Protein AF-A0A0D7WTN4-F1 (afdb_monomer)

Secondary structure (DSS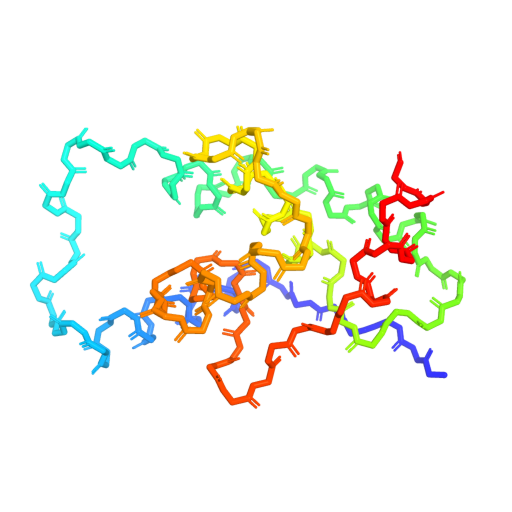P, 8-state):
-PPP---HHHHHHHHHHHHHHHH-GGGSS--TT-HHHHHHHSHHHHHHHHHHHHHHTSSS--SS-HHHHHHHHHHHHHH-TT--HHHHHHHHHHSHHHHHHHT--TT-PPPHHHHHHHHTT-

Structure (mmCIF, N/CA/C/O backbone):
data_AF-A0A0D7WTN4-F1
#
_entry.id   AF-A0A0D7WTN4-F1
#
loop_
_atom_site.group_PDB
_atom_site.id
_atom_site.type_symbol
_atom_site.label_atom_id
_atom_site.label_alt_id
_atom_site.label_comp_id
_atom_site.label_asym_id
_atom_site.label_entity_id
_atom_site.label_seq_id
_atom_site.pdbx_PDB_ins_code
_atom_site.Cartn_x
_atom_site.Cartn_y
_atom_site.Cartn_z
_atom_site.occupancy
_atom_site.B_iso_or_equiv
_atom_site.auth_seq_id
_atom_site.auth_comp_id
_atom_site.auth_asym_id
_atom_site.auth_atom_id
_atom_site.pdbx_PDB_model_num
ATOM 1 N N . MET A 1 1 ? 16.051 -11.193 -10.060 1.00 48.47 1 MET A N 1
ATOM 2 C CA . MET A 1 1 ? 14.588 -11.381 -9.923 1.00 48.47 1 MET A CA 1
ATOM 3 C C . MET A 1 1 ? 13.887 -10.329 -10.769 1.00 48.47 1 MET A C 1
ATOM 5 O O . MET A 1 1 ? 14.318 -9.183 -10.728 1.00 48.47 1 MET A O 1
ATOM 9 N N . LYS A 1 2 ? 12.899 -10.720 -11.585 1.00 48.97 2 LYS A N 1
ATOM 10 C CA . LYS A 1 2 ? 12.092 -9.794 -12.402 1.00 48.97 2 LYS A CA 1
ATOM 11 C C . LYS A 1 2 ? 11.066 -9.080 -11.501 1.00 48.97 2 LYS A C 1
ATOM 13 O O . LYS A 1 2 ? 10.640 -9.706 -10.529 1.00 48.97 2 LYS A O 1
ATOM 18 N N . PRO A 1 3 ? 10.691 -7.819 -11.779 1.00 54.41 3 PRO A N 1
ATOM 19 C CA . PRO A 1 3 ? 9.609 -7.162 -11.051 1.00 54.41 3 PRO A CA 1
ATOM 20 C C . PRO A 1 3 ? 8.318 -7.977 -11.204 1.00 54.41 3 PRO A C 1
ATOM 22 O O . PRO A 1 3 ? 8.002 -8.443 -12.301 1.00 54.41 3 PRO A O 1
ATOM 25 N N . ILE A 1 4 ? 7.618 -8.193 -10.090 1.00 65.81 4 ILE A N 1
ATOM 26 C CA . ILE A 1 4 ? 6.291 -8.812 -10.083 1.00 65.81 4 ILE A CA 1
ATOM 27 C C . ILE A 1 4 ? 5.331 -7.715 -10.522 1.00 65.81 4 ILE A C 1
ATOM 29 O O . ILE A 1 4 ? 5.276 -6.680 -9.867 1.00 65.81 4 ILE A O 1
ATOM 33 N N . PHE A 1 5 ? 4.653 -7.929 -11.644 1.00 70.69 5 PHE A N 1
ATOM 34 C CA . PHE A 1 5 ? 3.668 -7.001 -12.177 1.00 70.69 5 PHE A CA 1
ATOM 35 C C . PHE A 1 5 ? 2.275 -7.618 -12.061 1.00 70.69 5 PHE A C 1
ATOM 37 O O . PHE A 1 5 ? 2.088 -8.765 -12.479 1.00 70.69 5 PHE A O 1
ATOM 44 N N . ILE A 1 6 ? 1.322 -6.860 -11.518 1.00 74.69 6 ILE A N 1
ATOM 45 C CA . ILE A 1 6 ? -0.063 -7.300 -11.326 1.00 74.69 6 ILE A CA 1
ATOM 46 C C . ILE A 1 6 ? -0.982 -6.499 -12.263 1.00 74.69 6 ILE A C 1
ATOM 48 O O . ILE A 1 6 ? -1.081 -5.280 -12.117 1.00 74.69 6 ILE A O 1
ATOM 52 N N . PRO A 1 7 ? -1.676 -7.147 -13.220 1.00 79.50 7 PRO A N 1
ATOM 53 C CA . PRO A 1 7 ? -2.714 -6.497 -14.016 1.00 79.50 7 PRO A CA 1
ATOM 54 C C . PRO A 1 7 ? -3.766 -5.821 -13.132 1.00 79.50 7 PRO A C 1
ATOM 56 O O . PRO A 1 7 ? -4.168 -6.363 -12.104 1.00 79.50 7 PRO A O 1
ATOM 59 N N . HIS A 1 8 ? -4.268 -4.657 -13.548 1.00 76.31 8 HIS A N 1
ATOM 60 C CA . HIS A 1 8 ? -5.227 -3.903 -12.736 1.00 76.31 8 HIS A CA 1
ATOM 61 C C . HIS A 1 8 ? -6.521 -4.692 -12.446 1.00 76.31 8 HIS A C 1
ATOM 63 O O . HIS A 1 8 ? -7.049 -4.622 -11.338 1.00 76.31 8 HIS A O 1
ATOM 69 N N . SER A 1 9 ? -6.984 -5.519 -13.390 1.00 79.56 9 SER A N 1
ATOM 70 C CA . SER A 1 9 ? -8.117 -6.436 -13.190 1.00 79.56 9 SER A CA 1
ATOM 71 C C . SER A 1 9 ? -7.882 -7.432 -12.055 1.00 79.56 9 S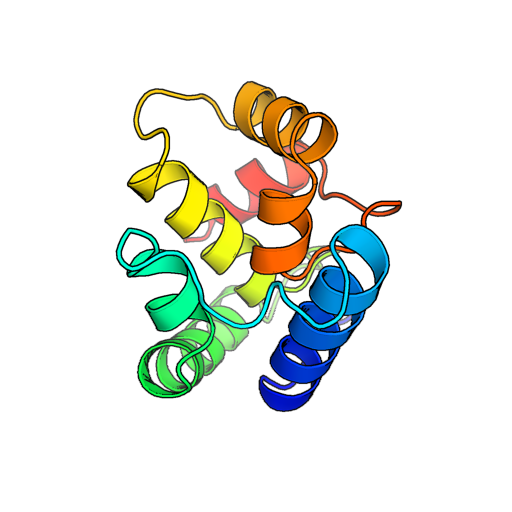ER A C 1
ATOM 73 O O . SER A 1 9 ? -8.792 -7.727 -11.280 1.00 79.56 9 SER A O 1
ATOM 75 N N . ASP A 1 10 ? -6.651 -7.926 -11.932 1.00 83.81 10 ASP A N 1
ATOM 76 C CA . ASP A 1 10 ? -6.270 -8.898 -10.911 1.00 83.81 10 ASP A CA 1
ATOM 77 C C . ASP A 1 10 ? -6.179 -8.214 -9.543 1.00 83.81 10 ASP A C 1
ATOM 79 O O . ASP A 1 10 ? -6.624 -8.775 -8.542 1.00 83.81 10 ASP A O 1
ATOM 83 N N . TYR A 1 11 ? -5.698 -6.965 -9.503 1.00 82.62 11 TYR A N 1
ATOM 84 C CA . TYR A 1 11 ? -5.770 -6.112 -8.312 1.00 82.62 11 TYR A CA 1
ATOM 85 C C . TYR A 1 11 ? -7.225 -5.871 -7.874 1.00 82.62 11 TYR A C 1
ATOM 87 O O . TYR A 1 11 ? -7.555 -6.071 -6.705 1.00 82.62 11 TYR A O 1
ATOM 95 N N . GLN A 1 12 ? -8.123 -5.504 -8.792 1.00 81.75 12 GLN A N 1
ATOM 96 C CA . GLN A 1 12 ? -9.539 -5.289 -8.470 1.00 81.75 12 GLN A CA 1
ATOM 97 C C . GLN A 1 12 ? -10.194 -6.566 -7.927 1.00 81.75 12 GLN A C 1
ATOM 99 O O . GLN A 1 12 ? -10.889 -6.525 -6.906 1.00 81.75 12 GLN A O 1
ATOM 104 N N . ALA A 1 13 ? -9.941 -7.709 -8.571 1.00 84.94 13 ALA A N 1
ATOM 105 C CA . ALA A 1 13 ? -10.421 -9.006 -8.108 1.00 84.94 13 ALA A CA 1
ATOM 106 C C . ALA A 1 13 ? -9.877 -9.341 -6.709 1.00 84.94 13 ALA A C 1
ATOM 108 O O . ALA A 1 13 ? -10.645 -9.760 -5.838 1.00 84.94 13 ALA A O 1
ATOM 109 N N . PHE A 1 14 ? -8.584 -9.093 -6.470 1.00 87.00 14 PHE A N 1
ATOM 110 C CA . PHE A 1 14 ? -7.938 -9.273 -5.170 1.00 87.00 14 PHE A CA 1
ATOM 111 C C . PHE A 1 14 ? -8.615 -8.441 -4.075 1.00 87.00 14 PHE A C 1
ATOM 113 O O . PHE A 1 14 ? -8.984 -8.991 -3.032 1.00 87.00 14 PHE A O 1
ATOM 120 N N . VAL A 1 15 ? -8.814 -7.140 -4.314 1.00 83.75 15 VAL A N 1
ATOM 121 C CA . VAL A 1 15 ? -9.421 -6.223 -3.338 1.00 83.75 15 VAL A CA 1
ATOM 122 C C . VAL A 1 15 ? -10.849 -6.655 -3.018 1.00 83.75 15 VAL A C 1
ATOM 124 O O . VAL A 1 15 ? -11.206 -6.785 -1.847 1.00 83.75 15 VAL A O 1
ATOM 127 N N . LEU A 1 16 ? -11.663 -6.927 -4.041 1.00 82.88 16 LEU A N 1
ATOM 128 C CA . LEU A 1 16 ? -13.055 -7.342 -3.855 1.00 82.88 16 LEU A CA 1
ATOM 129 C C . LEU A 1 16 ? -13.166 -8.662 -3.089 1.00 82.88 16 LEU A C 1
ATOM 131 O O . LEU A 1 16 ? -14.024 -8.787 -2.212 1.00 82.88 16 LEU A O 1
ATOM 135 N N . LEU A 1 17 ? -12.305 -9.633 -3.400 1.00 87.50 17 LEU A N 1
ATOM 136 C CA . LEU A 1 17 ? -12.268 -10.920 -2.713 1.00 87.50 17 LEU A CA 1
ATOM 137 C C . LEU A 1 17 ? -11.960 -10.744 -1.221 1.00 87.50 17 LEU A C 1
ATOM 139 O O . LEU A 1 17 ? -12.699 -11.256 -0.379 1.00 87.50 17 LEU A O 1
ATOM 143 N N . HIS A 1 18 ? -10.914 -9.986 -0.891 1.00 86.62 18 HIS A N 1
ATOM 144 C CA . HIS A 1 18 ? -10.494 -9.795 0.497 1.00 86.62 18 HIS A CA 1
ATOM 145 C C . HIS A 1 18 ? -11.480 -8.937 1.290 1.00 86.62 18 HIS A C 1
ATOM 147 O O . HIS A 1 18 ? -11.788 -9.275 2.429 1.00 86.62 18 HIS A O 1
ATOM 153 N N . LEU A 1 19 ? -12.054 -7.888 0.693 1.00 82.88 19 LEU A N 1
ATOM 154 C CA . LEU A 1 19 ? -13.095 -7.096 1.356 1.00 82.88 19 LEU A CA 1
ATOM 155 C C . LEU A 1 19 ? -14.321 -7.949 1.698 1.00 82.88 19 LEU A C 1
ATOM 157 O O . LEU A 1 19 ? -14.818 -7.885 2.822 1.00 82.88 19 LEU A O 1
ATOM 161 N N . ARG A 1 20 ? -14.775 -8.793 0.762 1.00 83.19 20 ARG A N 1
ATOM 162 C CA . ARG A 1 20 ? -15.892 -9.720 1.003 1.00 83.19 20 ARG A CA 1
ATOM 163 C C . ARG A 1 20 ? -15.555 -10.751 2.073 1.00 83.19 20 ARG A C 1
ATOM 165 O O . ARG A 1 20 ? -16.403 -11.039 2.910 1.00 83.19 20 ARG A O 1
ATOM 172 N N . SER A 1 21 ? -14.337 -11.288 2.059 1.00 85.31 21 SER A N 1
ATOM 173 C CA . SER A 1 21 ? -13.904 -12.286 3.039 1.00 85.31 21 SER A CA 1
ATOM 174 C C . SER A 1 21 ? -13.753 -11.706 4.446 1.00 85.31 21 SER A C 1
ATOM 176 O O . SER A 1 21 ? -14.090 -12.383 5.412 1.00 85.31 21 SER A O 1
ATOM 178 N N . SER A 1 22 ? -13.231 -10.485 4.579 1.00 81.25 22 SER A N 1
ATOM 179 C CA . SER A 1 22 ? -12.937 -9.874 5.881 1.00 81.25 22 SER A CA 1
ATOM 180 C C . SER A 1 22 ? -14.128 -9.137 6.490 1.00 81.25 22 SER A C 1
ATOM 182 O O . SER A 1 22 ? -14.234 -9.079 7.711 1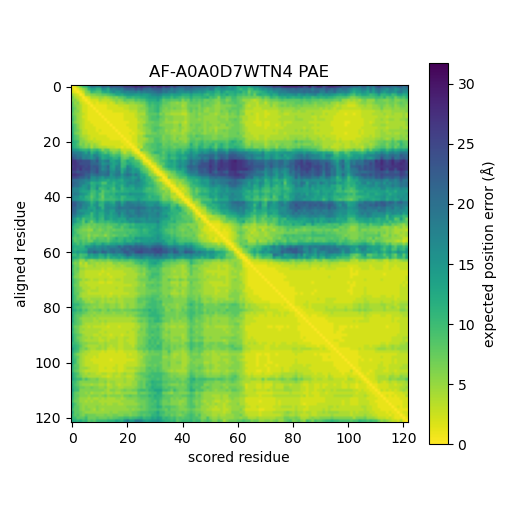.00 81.25 22 SER A O 1
ATOM 184 N N . TYR A 1 23 ? -15.022 -8.583 5.666 1.00 78.50 23 TYR A N 1
ATOM 185 C CA . TYR A 1 23 ? -16.108 -7.721 6.140 1.00 78.50 23 TYR A CA 1
ATOM 186 C C . TYR A 1 23 ? -17.508 -8.118 5.635 1.00 78.50 23 TYR A C 1
ATOM 188 O O . TYR A 1 23 ? -18.501 -7.485 5.991 1.00 78.50 23 TYR A O 1
ATOM 196 N N . GLY A 1 24 ? -17.616 -9.181 4.834 1.00 76.75 24 GLY A N 1
ATOM 197 C CA . GLY A 1 24 ? -18.880 -9.685 4.297 1.00 76.75 24 GLY A CA 1
ATOM 198 C C . GLY A 1 24 ? -19.345 -8.986 3.014 1.00 76.75 24 GLY A C 1
ATOM 199 O O . GLY A 1 24 ? -18.863 -7.922 2.621 1.00 76.75 24 GLY A O 1
ATOM 200 N N . SER A 1 25 ? -20.332 -9.586 2.342 1.00 65.12 25 SER A N 1
ATOM 201 C CA . SER A 1 25 ? -20.848 -9.108 1.047 1.00 65.12 25 SER A CA 1
ATOM 202 C C . SER A 1 25 ? -21.527 -7.729 1.099 1.00 65.12 25 SER A C 1
ATOM 204 O O . SER A 1 25 ? -21.729 -7.121 0.051 1.00 65.12 25 SER A O 1
ATOM 206 N N . GLY A 1 26 ? -21.857 -7.225 2.295 1.00 57.31 26 GLY A N 1
ATOM 207 C CA . GLY A 1 26 ? -22.460 -5.904 2.512 1.00 57.31 26 GLY A CA 1
ATOM 208 C C . GLY A 1 26 ? -21.469 -4.732 2.533 1.00 57.31 26 GLY A C 1
ATOM 209 O O . GLY A 1 26 ? -21.901 -3.585 2.501 1.00 57.31 26 GLY A O 1
ATOM 210 N N . VAL A 1 27 ? -20.153 -4.987 2.537 1.00 58.84 27 VAL A N 1
ATOM 211 C CA . VAL A 1 27 ? -19.114 -3.932 2.504 1.00 58.84 27 VAL A CA 1
ATOM 212 C C . VAL A 1 27 ? -18.855 -3.367 1.105 1.00 58.84 27 VAL A C 1
ATOM 214 O O . VAL A 1 27 ? -18.003 -2.503 0.903 1.00 58.84 27 VAL A O 1
ATOM 217 N N . VAL A 1 28 ? -19.674 -3.745 0.124 1.00 53.66 28 VAL A N 1
ATOM 218 C CA . VAL A 1 28 ? -19.717 -3.037 -1.155 1.00 53.66 28 VAL A CA 1
ATOM 219 C C . VAL A 1 28 ? -20.350 -1.650 -0.934 1.00 53.66 28 VAL A C 1
ATOM 221 O O . VAL A 1 28 ? -21.550 -1.459 -1.075 1.00 53.66 28 VAL A O 1
ATOM 224 N N . LEU A 1 29 ? -19.493 -0.673 -0.614 1.00 53.03 29 LEU A N 1
ATOM 225 C CA . LEU A 1 29 ? -19.679 0.763 -0.867 1.00 53.03 29 LEU A CA 1
ATOM 226 C C . LEU A 1 29 ? -20.729 1.513 -0.012 1.00 53.03 29 LEU A C 1
ATOM 228 O O . LEU A 1 29 ? -21.429 2.374 -0.539 1.00 53.03 29 LEU A O 1
ATOM 232 N N . ILE A 1 30 ? -20.812 1.276 1.306 1.00 44.75 30 ILE A N 1
ATOM 233 C CA . ILE A 1 30 ? -21.672 2.099 2.199 1.00 44.75 30 ILE A CA 1
ATOM 234 C C . ILE A 1 30 ? -20.981 3.377 2.705 1.00 44.75 30 ILE A C 1
ATOM 236 O O . ILE A 1 30 ? -21.651 4.288 3.183 1.00 44.75 30 ILE A O 1
ATOM 240 N N . SER A 1 31 ? -19.666 3.540 2.560 1.00 44.78 31 SER A N 1
ATOM 241 C CA . SER A 1 31 ? -19.055 4.810 2.959 1.00 44.78 31 SER A CA 1
ATOM 242 C C . SER A 1 31 ? -19.105 5.818 1.810 1.00 44.78 31 SER A C 1
ATOM 244 O O . SER A 1 31 ? -18.269 5.820 0.904 1.00 44.78 31 SER A O 1
ATOM 246 N N . LYS A 1 32 ? -20.089 6.721 1.881 1.00 42.84 32 LYS A N 1
ATOM 247 C CA . LYS A 1 32 ? -20.088 8.014 1.172 1.00 42.84 32 LYS A CA 1
ATOM 248 C C . LYS A 1 32 ? -18.827 8.841 1.513 1.00 42.84 32 LYS A C 1
ATOM 250 O O . LYS A 1 32 ? -18.481 9.75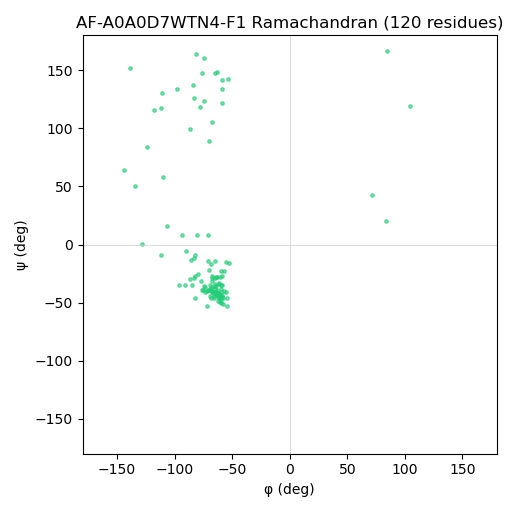0 0.764 1.00 42.84 32 LYS A O 1
ATOM 255 N N . ASP A 1 33 ? -18.119 8.452 2.577 1.00 43.50 33 ASP A N 1
ATOM 256 C CA . ASP A 1 33 ? -16.869 9.020 3.091 1.00 43.50 33 ASP A CA 1
ATOM 257 C C . ASP A 1 33 ? -15.605 8.317 2.562 1.00 43.50 33 ASP A C 1
ATOM 259 O O . ASP A 1 33 ? -14.499 8.655 2.980 1.00 43.50 33 ASP A O 1
ATOM 263 N N . TRP A 1 34 ? -15.723 7.396 1.590 1.00 62.03 34 TRP A N 1
ATOM 264 C CA . TRP A 1 34 ? -14.565 6.748 0.955 1.00 62.03 34 TRP A CA 1
ATOM 265 C C . TRP A 1 34 ? -14.303 7.157 -0.515 1.00 62.03 34 TRP A C 1
ATOM 267 O O . TRP A 1 34 ? -14.254 6.293 -1.399 1.00 62.03 34 TRP A O 1
ATOM 277 N N . PRO A 1 35 ? -14.083 8.453 -0.837 1.00 54.91 35 PRO A N 1
ATOM 278 C CA . PRO A 1 35 ? -13.657 8.870 -2.177 1.00 54.91 35 PRO A CA 1
ATOM 279 C C . PRO A 1 35 ? -12.329 8.237 -2.627 1.00 54.91 35 PRO A C 1
ATOM 281 O O . PRO A 1 35 ? -12.090 8.083 -3.822 1.00 54.91 35 PRO A O 1
ATOM 284 N N . LEU A 1 36 ? -11.459 7.871 -1.681 1.00 53.56 36 LEU A N 1
ATOM 285 C CA . LEU A 1 36 ? -10.045 7.591 -1.942 1.00 53.56 36 LEU A CA 1
ATOM 286 C C . LEU A 1 36 ? -9.783 6.180 -2.467 1.00 53.56 36 LEU A C 1
ATOM 288 O O . LEU A 1 36 ? -9.097 6.025 -3.473 1.00 53.56 36 LEU A O 1
ATOM 292 N N . GLY A 1 37 ? -10.379 5.146 -1.865 1.00 55.69 37 GLY A N 1
ATOM 293 C CA . GLY A 1 37 ? -10.272 3.807 -2.454 1.00 55.69 37 GLY A CA 1
ATOM 294 C C . GLY A 1 37 ? -11.066 3.679 -3.741 1.00 55.69 37 GLY A C 1
ATOM 295 O O . GLY A 1 37 ? -10.725 2.840 -4.561 1.00 55.69 37 GLY A O 1
ATOM 296 N N . ARG A 1 38 ? -12.072 4.537 -3.969 1.00 57.22 38 ARG A N 1
ATOM 297 C CA . ARG A 1 38 ? -12.708 4.631 -5.285 1.00 57.22 38 ARG A CA 1
ATOM 298 C C . ARG A 1 38 ? -11.719 5.142 -6.334 1.00 57.22 38 ARG A C 1
ATOM 300 O O . ARG A 1 38 ? -11.671 4.564 -7.402 1.00 57.22 38 ARG A O 1
ATOM 307 N N . GLN A 1 39 ? -10.871 6.126 -6.027 1.00 57.28 39 GLN A N 1
ATOM 308 C CA . GLN A 1 39 ? -9.846 6.607 -6.969 1.00 57.28 39 GLN A CA 1
ATOM 309 C C . GLN A 1 39 ? -8.740 5.583 -7.270 1.00 57.28 39 GLN A C 1
ATOM 311 O O . GLN A 1 39 ? -8.201 5.599 -8.374 1.00 57.28 39 GLN A O 1
ATOM 316 N N . THR A 1 40 ? -8.386 4.712 -6.317 1.00 56.62 40 THR A N 1
ATOM 317 C CA . THR A 1 40 ? -7.410 3.629 -6.553 1.00 56.62 40 THR A CA 1
ATOM 318 C C . THR A 1 40 ? -8.031 2.402 -7.224 1.00 56.62 40 THR A C 1
ATOM 320 O O . THR A 1 40 ? -7.324 1.675 -7.916 1.00 56.62 40 THR A O 1
ATOM 323 N N . LEU A 1 41 ? -9.334 2.167 -7.025 1.00 60.31 41 LEU A N 1
ATOM 324 C CA . LEU A 1 41 ? -10.108 1.110 -7.688 1.00 60.31 41 LEU A CA 1
ATOM 325 C C . LEU A 1 41 ? -10.598 1.510 -9.085 1.00 60.31 41 LEU A C 1
ATOM 327 O O . LEU A 1 41 ? -10.784 0.631 -9.924 1.00 60.31 41 LEU A O 1
ATOM 331 N N . ASP A 1 42 ? -10.820 2.802 -9.334 1.00 61.72 42 ASP A N 1
ATOM 332 C CA . ASP A 1 42 ? -11.222 3.319 -10.637 1.00 61.72 42 ASP A CA 1
ATOM 333 C C . ASP A 1 42 ? -10.022 3.306 -11.600 1.00 61.72 42 ASP A C 1
ATOM 335 O O . ASP A 1 42 ? -8.985 3.938 -11.387 1.00 61.72 42 ASP A O 1
ATOM 339 N N . ASP A 1 43 ? -10.231 2.626 -12.724 1.00 55.22 43 ASP A N 1
ATOM 340 C CA . ASP A 1 43 ? -9.292 2.292 -13.807 1.00 55.22 43 ASP A CA 1
ATOM 341 C C . ASP A 1 43 ? -8.517 3.496 -14.402 1.00 55.22 43 ASP A C 1
ATOM 343 O O . ASP A 1 43 ? -7.506 3.359 -15.097 1.00 55.22 43 ASP A O 1
ATOM 347 N N . ARG A 1 44 ? -8.977 4.724 -14.132 1.00 46.72 44 ARG A N 1
ATOM 348 C CA . ARG A 1 44 ? -8.512 5.944 -14.805 1.00 46.72 44 ARG A CA 1
ATOM 349 C C . ARG A 1 44 ? -7.179 6.485 -14.267 1.00 46.72 44 ARG A C 1
ATOM 351 O O . ARG A 1 44 ? -6.462 7.133 -15.024 1.00 46.72 44 ARG A O 1
ATOM 358 N N . SER A 1 45 ? -6.822 6.200 -13.012 1.00 51.41 45 SER A N 1
ATOM 359 C CA . SER A 1 45 ? -5.537 6.634 -12.431 1.00 51.41 45 SER A CA 1
ATOM 360 C C . SER A 1 45 ? -4.429 5.595 -12.630 1.00 51.41 45 SER A C 1
ATOM 362 O O . SER A 1 45 ? -3.277 5.947 -12.861 1.00 51.41 45 SER A O 1
ATOM 364 N N . PHE A 1 46 ? -4.752 4.301 -12.599 1.00 53.88 46 PHE A N 1
ATOM 365 C CA . PHE A 1 46 ? -3.737 3.243 -12.543 1.00 53.88 46 PHE A CA 1
ATOM 366 C C . PHE A 1 46 ? -2.984 3.031 -13.864 1.00 53.88 46 PHE A C 1
ATOM 368 O O . PHE A 1 46 ? -1.762 2.887 -13.860 1.00 53.88 46 PHE A O 1
ATOM 375 N N . ASN A 1 47 ? -3.683 3.071 -15.004 1.00 51.75 47 ASN A N 1
ATOM 376 C CA . ASN A 1 47 ? -3.101 2.708 -16.303 1.00 51.75 47 ASN A CA 1
ATOM 377 C C . ASN A 1 47 ? -1.971 3.651 -16.767 1.00 51.75 47 ASN A C 1
ATOM 379 O O . ASN A 1 47 ? -1.009 3.206 -17.391 1.00 51.75 47 ASN A O 1
ATOM 383 N N . GLY A 1 48 ? -2.049 4.948 -16.442 1.00 55.62 48 GLY A N 1
ATOM 384 C CA . GLY A 1 48 ? -1.007 5.921 -16.796 1.00 55.62 48 GLY A CA 1
ATOM 385 C C . GLY A 1 48 ? 0.241 5.827 -15.911 1.00 55.62 48 GLY A C 1
ATOM 386 O O . GLY A 1 48 ? 1.367 5.929 -16.403 1.00 55.62 48 GLY A O 1
ATOM 387 N N . HIS A 1 49 ? 0.054 5.599 -14.607 1.00 63.22 49 HIS A N 1
ATOM 388 C CA . HIS A 1 49 ? 1.156 5.491 -13.647 1.00 63.22 49 HIS A CA 1
ATOM 389 C C . HIS A 1 49 ? 1.872 4.145 -13.734 1.00 63.22 49 HIS A C 1
ATOM 391 O O . HIS A 1 49 ? 3.085 4.100 -13.545 1.00 63.22 49 HIS A O 1
ATOM 397 N N . ASP A 1 50 ? 1.165 3.073 -14.090 1.00 65.31 50 ASP A N 1
ATOM 398 C CA . ASP A 1 50 ? 1.749 1.742 -14.225 1.00 65.31 50 ASP A CA 1
ATOM 399 C C . ASP A 1 50 ? 2.887 1.713 -15.263 1.00 65.31 50 ASP A C 1
ATOM 401 O O . ASP A 1 50 ? 3.986 1.241 -14.978 1.00 65.31 50 ASP A O 1
ATOM 405 N N . PHE A 1 51 ? 2.706 2.327 -16.438 1.00 65.25 51 PHE A N 1
ATOM 406 C CA . PHE A 1 51 ? 3.775 2.401 -17.444 1.00 65.25 51 PHE A CA 1
ATOM 407 C C . PHE A 1 51 ? 5.016 3.171 -16.953 1.00 65.25 51 PHE A C 1
ATOM 409 O O . PHE A 1 51 ? 6.153 2.746 -17.185 1.00 65.25 51 PHE A O 1
ATOM 416 N N . ALA A 1 52 ? 4.817 4.288 -16.247 1.00 73.38 52 ALA A N 1
ATOM 417 C CA . ALA A 1 52 ? 5.912 5.087 -15.697 1.00 73.38 52 ALA A CA 1
ATOM 418 C C . ALA A 1 52 ? 6.648 4.346 -14.568 1.00 73.38 52 ALA A C 1
ATOM 420 O O . ALA A 1 52 ? 7.878 4.256 -14.589 1.00 73.38 52 ALA A O 1
ATOM 421 N N . LEU A 1 53 ? 5.906 3.747 -13.633 1.00 75.19 53 LEU A N 1
ATOM 422 C CA . LEU A 1 53 ? 6.458 2.934 -12.549 1.00 75.19 53 LEU A CA 1
ATOM 423 C C . LEU A 1 53 ? 7.212 1.724 -13.111 1.00 75.19 53 LEU A C 1
ATOM 425 O O . LEU A 1 53 ? 8.344 1.465 -12.709 1.00 75.19 53 LEU A O 1
ATOM 429 N N . ARG A 1 54 ? 6.672 1.036 -14.120 1.00 72.75 54 ARG A N 1
ATOM 430 C CA . ARG A 1 54 ? 7.382 -0.056 -14.807 1.00 72.75 54 ARG A CA 1
ATOM 431 C C . ARG A 1 54 ? 8.728 0.380 -15.359 1.00 72.75 54 ARG A C 1
ATOM 433 O O . ARG A 1 54 ? 9.688 -0.374 -15.247 1.00 72.75 54 ARG A O 1
ATOM 440 N N . ARG A 1 55 ? 8.816 1.578 -15.941 1.00 72.25 55 ARG A N 1
ATOM 441 C CA . ARG A 1 55 ? 10.073 2.109 -16.484 1.00 72.25 55 ARG A CA 1
ATOM 442 C C . ARG A 1 55 ? 11.063 2.501 -15.385 1.00 72.25 55 ARG A C 1
ATOM 444 O O . ARG A 1 55 ? 12.252 2.242 -15.533 1.00 72.25 55 ARG A O 1
ATOM 451 N N . LEU A 1 56 ? 10.595 3.098 -14.290 1.00 73.50 56 LEU A N 1
ATOM 452 C CA . LEU A 1 56 ? 11.445 3.484 -13.153 1.00 73.50 56 LEU A CA 1
ATOM 453 C C . LEU A 1 56 ? 11.967 2.267 -12.378 1.00 73.50 56 LEU A C 1
ATOM 455 O O . LEU A 1 56 ? 13.098 2.254 -11.892 1.00 73.50 56 LEU A O 1
ATOM 459 N N . PHE A 1 57 ? 11.152 1.218 -12.296 1.00 73.38 57 PHE A N 1
ATOM 460 C CA . PHE A 1 57 ? 11.434 0.008 -11.531 1.00 73.38 57 PHE A CA 1
ATOM 461 C C . PHE A 1 57 ? 11.783 -1.203 -12.417 1.00 73.38 57 PHE A C 1
ATOM 463 O O . PHE A 1 57 ? 11.821 -2.332 -11.929 1.00 73.38 57 PHE A O 1
ATOM 470 N N . SER A 1 58 ? 12.113 -0.989 -13.701 1.00 68.38 58 SER A N 1
ATOM 471 C CA . SER A 1 58 ? 12.540 -2.058 -14.622 1.00 68.38 58 SER A CA 1
ATOM 472 C C . SER A 1 58 ? 13.902 -2.653 -14.254 1.00 68.38 58 SER A C 1
ATOM 474 O O . SER A 1 58 ? 14.175 -3.814 -14.559 1.00 68.38 58 SER A O 1
ATOM 476 N N . SER A 1 59 ? 14.766 -1.869 -13.600 1.00 61.28 59 SER A N 1
ATOM 477 C CA . SER A 1 59 ? 16.103 -2.279 -13.162 1.00 61.28 59 SER A CA 1
ATOM 478 C C . SER A 1 59 ? 16.237 -2.221 -11.636 1.00 61.28 59 SER A C 1
ATOM 480 O O . SER A 1 59 ? 16.189 -1.160 -11.010 1.00 61.28 59 SER A O 1
ATOM 482 N N . GLY A 1 60 ? 16.451 -3.389 -11.030 1.00 57.69 60 GLY A N 1
ATOM 483 C CA . GLY A 1 60 ? 16.564 -3.574 -9.584 1.00 57.69 60 GLY A CA 1
ATOM 484 C C . GLY A 1 60 ? 15.302 -4.207 -9.010 1.00 57.69 60 GLY A C 1
ATOM 485 O O . GLY A 1 60 ? 14.214 -3.657 -9.123 1.00 57.69 60 GLY A O 1
ATOM 486 N N . ALA A 1 61 ? 15.455 -5.382 -8.405 1.00 55.25 61 ALA A N 1
ATOM 487 C CA . ALA A 1 61 ? 14.339 -6.123 -7.842 1.00 55.25 61 ALA A CA 1
ATOM 488 C C . ALA A 1 61 ? 13.770 -5.373 -6.632 1.00 55.25 61 ALA A C 1
ATOM 490 O O . ALA A 1 61 ? 14.3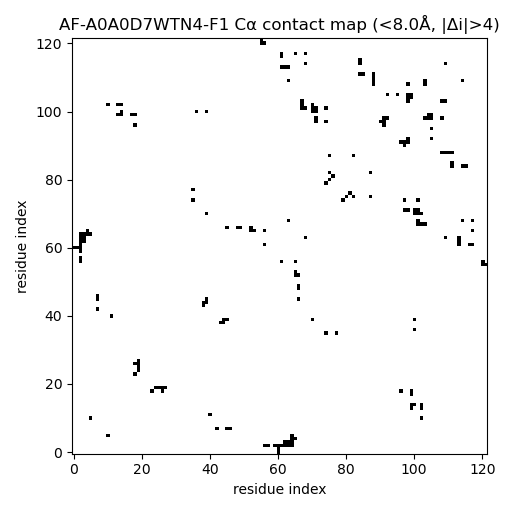64 -5.388 -5.554 1.00 55.25 61 ALA A O 1
ATOM 491 N N . ILE A 1 62 ? 12.611 -4.742 -6.797 1.00 60.84 62 ILE A N 1
ATOM 492 C CA . ILE A 1 62 ? 11.739 -4.489 -5.655 1.00 60.84 62 ILE A CA 1
ATOM 493 C C . ILE A 1 62 ? 10.931 -5.773 -5.450 1.00 60.84 62 ILE A C 1
ATOM 495 O O . ILE A 1 62 ? 10.323 -6.261 -6.400 1.00 60.84 62 ILE A O 1
ATOM 499 N N . PRO A 1 63 ? 10.927 -6.363 -4.242 1.00 65.81 63 PRO A N 1
ATOM 500 C CA . PRO A 1 63 ? 10.237 -7.629 -3.969 1.00 65.81 63 PRO A CA 1
ATOM 501 C C . PRO A 1 63 ? 8.702 -7.501 -3.976 1.00 65.81 63 PRO A C 1
ATOM 503 O O . PRO A 1 63 ? 8.000 -8.415 -3.546 1.00 65.81 63 PRO A O 1
ATOM 506 N N . ARG A 1 64 ? 8.171 -6.347 -4.381 1.00 77.50 64 ARG A N 1
ATOM 507 C CA . ARG A 1 64 ? 6.755 -5.992 -4.368 1.00 77.50 64 ARG A CA 1
ATOM 508 C C . ARG A 1 64 ? 6.411 -5.247 -5.641 1.00 77.50 64 ARG A C 1
ATOM 510 O O . ARG A 1 64 ? 7.269 -4.565 -6.201 1.00 77.50 64 ARG A O 1
ATOM 517 N N . ASP A 1 65 ? 5.154 -5.381 -6.039 1.00 81.50 65 ASP A N 1
ATOM 518 C CA . ASP A 1 65 ? 4.591 -4.628 -7.145 1.00 81.50 65 ASP A CA 1
ATOM 519 C C . ASP A 1 65 ? 4.707 -3.114 -6.853 1.00 81.50 65 ASP A C 1
ATOM 521 O O . ASP A 1 65 ? 4.248 -2.647 -5.799 1.00 81.50 65 ASP A O 1
ATOM 525 N N . PRO A 1 66 ? 5.384 -2.339 -7.722 1.00 82.69 66 PRO A N 1
ATOM 526 C CA . PRO A 1 66 ? 5.555 -0.903 -7.527 1.00 82.69 66 PRO A CA 1
ATOM 527 C C . PRO A 1 66 ? 4.235 -0.135 -7.487 1.00 82.69 66 PRO A C 1
ATOM 529 O O . PRO A 1 66 ? 4.167 0.901 -6.828 1.00 82.69 66 PRO A O 1
ATOM 532 N N . ALA A 1 67 ? 3.192 -0.625 -8.160 1.00 81.81 67 ALA A N 1
ATOM 533 C CA . ALA A 1 67 ? 1.901 0.039 -8.173 1.00 81.81 67 ALA A CA 1
ATOM 534 C C . ALA A 1 67 ? 1.161 -0.167 -6.842 1.00 81.81 67 ALA A C 1
ATOM 536 O O . ALA A 1 67 ? 0.649 0.802 -6.286 1.00 81.81 67 ALA A O 1
ATOM 537 N N . SER A 1 68 ? 1.224 -1.358 -6.239 1.00 84.94 68 SER A N 1
ATOM 538 C CA . SER A 1 68 ? 0.747 -1.582 -4.863 1.00 84.94 68 SER A CA 1
ATOM 539 C C . SER A 1 68 ? 1.470 -0.702 -3.832 1.00 84.94 68 SER A C 1
ATOM 541 O O . SER A 1 68 ? 0.844 -0.129 -2.937 1.00 84.94 68 SER A O 1
ATOM 543 N N . LEU A 1 69 ? 2.794 -0.534 -3.963 1.00 87.88 69 LEU A N 1
ATOM 544 C CA . LEU A 1 69 ? 3.570 0.381 -3.110 1.00 87.88 69 LEU A CA 1
ATOM 545 C C . LEU A 1 69 ? 3.163 1.843 -3.307 1.00 87.88 69 LEU A C 1
ATOM 547 O O . LEU A 1 69 ? 3.005 2.564 -2.321 1.00 87.88 69 LEU A O 1
ATOM 551 N N . PHE A 1 70 ? 2.951 2.263 -4.555 1.00 86.38 70 PHE A N 1
ATOM 552 C CA . PHE A 1 70 ? 2.462 3.599 -4.882 1.00 86.38 70 PHE A CA 1
ATOM 553 C C . PHE A 1 70 ? 1.072 3.852 -4.291 1.00 86.38 70 PHE A C 1
ATOM 555 O O . PHE A 1 70 ? 0.861 4.869 -3.636 1.00 86.38 70 PHE A O 1
ATOM 562 N N . CYS A 1 71 ? 0.146 2.904 -4.435 1.00 84.62 71 CYS A N 1
ATOM 563 C CA . CYS A 1 71 ? -1.192 3.000 -3.857 1.00 84.62 71 CYS A CA 1
ATOM 564 C C . CYS A 1 71 ? -1.164 3.086 -2.341 1.00 84.62 71 CYS A C 1
ATOM 566 O O . CYS A 1 71 ? -1.863 3.914 -1.763 1.00 84.62 71 CYS A O 1
ATOM 568 N N . SER A 1 72 ? -0.320 2.286 -1.697 1.00 88.94 72 SER A N 1
ATOM 569 C CA . SER A 1 72 ? -0.139 2.368 -0.253 1.00 88.94 72 SER A CA 1
ATOM 570 C C . SER A 1 72 ? 0.435 3.712 0.189 1.00 88.94 72 SER A C 1
ATOM 572 O O . SER A 1 72 ? 0.004 4.266 1.197 1.00 88.94 72 SER A O 1
ATOM 574 N N . TYR A 1 73 ? 1.378 4.264 -0.577 1.00 88.00 73 TYR A N 1
ATOM 575 C CA . TYR A 1 73 ? 1.959 5.574 -0.300 1.00 88.00 73 TYR A CA 1
ATOM 576 C C . TYR A 1 73 ? 0.940 6.708 -0.482 1.00 88.00 73 TYR A C 1
ATOM 578 O O . TYR A 1 73 ? 0.864 7.602 0.355 1.00 88.00 73 TYR A O 1
ATOM 586 N N . LEU A 1 74 ? 0.103 6.648 -1.521 1.00 85.38 74 LEU A N 1
ATOM 587 C CA . LEU A 1 74 ? -1.009 7.584 -1.690 1.00 85.38 74 LEU A CA 1
ATOM 588 C C . LEU A 1 74 ? -2.013 7.477 -0.538 1.00 85.38 74 LEU A C 1
ATOM 590 O O . LEU A 1 74 ? -2.406 8.503 0.010 1.00 85.38 74 LEU A O 1
ATOM 594 N N . LEU A 1 75 ? -2.393 6.260 -0.137 1.00 85.56 75 LEU A N 1
ATOM 595 C CA . LEU A 1 75 ? -3.280 6.046 1.009 1.00 85.56 75 LEU A CA 1
ATOM 596 C C . LEU A 1 75 ? -2.696 6.663 2.284 1.00 85.56 75 LEU A C 1
ATOM 598 O O . LEU A 1 75 ? -3.403 7.413 2.947 1.00 85.56 75 LEU A O 1
ATOM 602 N N . LEU A 1 76 ? -1.407 6.441 2.567 1.00 88.25 76 LEU A N 1
ATOM 603 C CA . LEU A 1 76 ? -0.707 7.076 3.687 1.00 88.25 76 LEU A CA 1
ATOM 604 C C . LEU A 1 76 ? -0.833 8.604 3.645 1.00 88.25 76 LEU A C 1
ATOM 606 O O . LEU A 1 76 ? -1.267 9.208 4.623 1.00 88.25 76 LEU A O 1
ATOM 610 N N . LEU A 1 77 ? -0.483 9.228 2.516 1.00 85.75 77 LEU A N 1
ATOM 611 C CA . LEU A 1 77 ? -0.523 10.686 2.372 1.00 85.75 77 LEU A CA 1
ATOM 612 C C . LEU A 1 77 ? -1.933 11.259 2.542 1.00 85.75 77 LEU A C 1
ATOM 614 O O . LEU A 1 77 ? -2.091 12.368 3.046 1.00 85.75 77 LEU A O 1
ATOM 618 N N . LEU A 1 78 ? -2.953 10.521 2.113 1.00 81.12 78 LEU A N 1
ATOM 619 C CA . LEU A 1 78 ? -4.330 10.995 2.131 1.00 81.12 78 LEU A CA 1
ATOM 620 C C . LEU A 1 78 ? -5.021 10.776 3.479 1.00 81.12 78 LEU A C 1
ATOM 622 O O . LEU A 1 78 ? -5.851 11.596 3.866 1.00 81.12 78 LEU A O 1
ATOM 626 N N . THR A 1 79 ? -4.713 9.688 4.189 1.00 80.94 79 THR A N 1
ATOM 627 C CA . THR A 1 79 ? -5.374 9.371 5.463 1.00 80.94 79 THR A CA 1
ATOM 628 C C . THR A 1 79 ? -4.571 9.838 6.670 1.00 80.94 79 THR A C 1
ATOM 630 O O . THR A 1 79 ? -5.162 10.244 7.665 1.00 80.94 79 THR A O 1
ATOM 633 N N . ASN A 1 80 ? -3.237 9.786 6.602 1.00 85.19 80 ASN A N 1
ATOM 634 C CA . ASN A 1 80 ? -2.343 10.085 7.722 1.00 85.19 80 ASN A CA 1
ATOM 635 C C . ASN A 1 80 ? -1.057 10.801 7.247 1.00 85.19 80 ASN A C 1
ATOM 637 O O . ASN A 1 80 ? 0.038 10.265 7.415 1.00 85.19 80 ASN A O 1
ATOM 641 N N . PRO A 1 81 ? -1.135 12.026 6.691 1.00 87.00 81 PRO A N 1
ATOM 642 C CA . PRO A 1 81 ? 0.019 12.711 6.087 1.00 87.00 81 PRO A CA 1
ATOM 643 C C . PRO A 1 81 ? 1.195 12.965 7.044 1.00 87.00 81 PRO A C 1
ATOM 645 O O . PRO A 1 81 ? 2.325 13.143 6.597 1.00 87.00 81 PRO A O 1
ATOM 648 N N . HIS A 1 82 ? 0.947 12.997 8.355 1.00 90.81 82 HIS A N 1
ATOM 649 C CA . HIS A 1 82 ? 1.977 13.208 9.378 1.00 90.81 82 HIS A CA 1
ATOM 650 C C . HIS A 1 82 ? 2.625 11.908 9.883 1.00 90.81 82 HIS A C 1
ATOM 652 O O . HIS A 1 82 ? 3.554 11.970 10.685 1.00 90.81 82 HIS A O 1
ATOM 658 N N . MET A 1 83 ? 2.138 10.743 9.446 1.00 91.19 83 MET A N 1
ATOM 659 C CA . MET A 1 83 ? 2.582 9.435 9.924 1.00 91.19 83 MET A CA 1
ATOM 660 C C . MET A 1 83 ? 3.835 8.961 9.179 1.00 91.19 83 MET A C 1
ATOM 662 O O . MET A 1 83 ? 3.937 9.061 7.954 1.00 91.19 83 MET A O 1
ATOM 666 N N . GLY A 1 84 ? 4.797 8.402 9.916 1.00 92.19 84 GLY A N 1
ATOM 667 C CA . GLY A 1 84 ? 6.001 7.823 9.317 1.00 92.19 84 GLY A CA 1
ATOM 668 C C . GLY A 1 84 ? 5.738 6.473 8.635 1.00 92.19 84 GLY A C 1
ATOM 669 O O . GLY A 1 84 ? 4.801 5.759 8.975 1.00 92.19 84 GLY A O 1
ATOM 670 N N . ILE A 1 85 ? 6.623 6.045 7.726 1.00 91.81 85 ILE A N 1
ATOM 671 C CA . ILE A 1 85 ? 6.507 4.744 7.026 1.00 91.81 85 ILE A CA 1
ATOM 672 C C . ILE A 1 85 ? 6.446 3.559 8.006 1.00 91.81 85 ILE A C 1
ATOM 674 O O . ILE A 1 85 ? 5.690 2.610 7.801 1.00 91.81 85 ILE A O 1
ATOM 678 N N . THR A 1 86 ? 7.237 3.593 9.080 1.00 93.56 86 THR A N 1
ATOM 679 C CA . THR A 1 86 ? 7.225 2.539 10.107 1.00 93.56 86 THR A CA 1
ATOM 680 C C . THR A 1 86 ? 5.873 2.451 10.810 1.00 93.56 86 THR A C 1
ATOM 682 O O . THR A 1 86 ? 5.352 1.355 11.018 1.00 93.56 86 THR A O 1
ATOM 685 N N . GLU A 1 87 ? 5.295 3.599 11.155 1.00 94.38 87 GLU A N 1
ATOM 686 C CA . GLU A 1 87 ? 3.972 3.687 11.771 1.00 94.38 87 GLU A CA 1
ATOM 687 C C . GLU A 1 87 ? 2.892 3.249 10.787 1.00 94.38 87 GLU A C 1
ATOM 689 O O . GLU A 1 87 ? 2.030 2.467 11.166 1.00 94.38 87 GLU A O 1
ATOM 694 N N . TRP A 1 88 ? 3.007 3.628 9.513 1.00 93.50 88 TRP A N 1
ATOM 695 C CA . TRP A 1 88 ? 2.090 3.208 8.458 1.00 93.50 88 TRP A CA 1
ATOM 696 C C . TRP A 1 88 ? 2.027 1.689 8.296 1.00 93.50 88 TRP A C 1
ATOM 698 O O . TRP A 1 88 ? 0.949 1.108 8.204 1.00 93.50 88 TRP A O 1
ATOM 708 N N . ILE A 1 89 ? 3.174 1.008 8.320 1.00 92.19 89 ILE A N 1
ATOM 709 C CA . ILE A 1 89 ? 3.206 -0.460 8.253 1.00 92.19 89 ILE A CA 1
ATOM 710 C C . ILE A 1 89 ? 2.552 -1.083 9.490 1.00 92.19 89 ILE A C 1
ATOM 712 O O . ILE A 1 89 ? 1.865 -2.100 9.376 1.00 92.19 89 ILE A O 1
ATOM 716 N N . ASN A 1 90 ? 2.746 -0.494 10.671 1.00 92.62 90 ASN A N 1
ATOM 717 C CA . ASN A 1 90 ? 2.069 -0.946 11.885 1.00 92.62 90 ASN A CA 1
ATOM 718 C C . ASN A 1 90 ? 0.560 -0.678 11.826 1.00 92.62 90 ASN A C 1
ATOM 720 O O . ASN A 1 90 ? -0.219 -1.519 12.270 1.00 92.62 90 ASN A O 1
ATOM 724 N N . GLU A 1 91 ? 0.148 0.439 11.235 1.00 91.31 91 GLU A N 1
ATOM 725 C CA . GLU A 1 91 ? -1.252 0.790 11.028 1.00 91.31 91 GLU A CA 1
ATOM 726 C C . GLU A 1 91 ? -1.921 -0.167 10.039 1.00 91.31 91 GLU A C 1
ATOM 728 O O . GLU A 1 91 ? -2.995 -0.678 10.326 1.00 91.31 91 GLU A O 1
ATOM 733 N N . MET A 1 92 ? -1.256 -0.544 8.944 1.00 90.31 92 MET A N 1
ATOM 734 C CA . MET A 1 92 ? -1.752 -1.582 8.028 1.00 90.31 92 MET A CA 1
ATOM 735 C C . MET A 1 92 ? -1.916 -2.953 8.701 1.00 90.31 92 MET A C 1
ATOM 737 O O . MET A 1 92 ? -2.826 -3.701 8.348 1.00 90.31 92 MET A O 1
ATOM 741 N N . LYS A 1 93 ? -1.059 -3.292 9.675 1.00 90.25 93 LYS A N 1
ATOM 742 C CA . LYS A 1 93 ? -1.198 -4.527 10.472 1.00 90.25 93 LYS A CA 1
ATOM 743 C C . LYS A 1 93 ? -2.383 -4.466 11.433 1.00 90.25 93 LYS A C 1
ATOM 745 O O . LYS A 1 93 ? -3.042 -5.478 11.645 1.00 90.25 93 LYS A O 1
ATOM 750 N N . ARG A 1 94 ? -2.618 -3.303 12.047 1.00 89.62 94 ARG A N 1
ATOM 751 C CA . ARG A 1 94 ? -3.729 -3.075 12.987 1.00 89.62 94 ARG A CA 1
ATOM 752 C C . ARG A 1 94 ? -5.068 -2.949 12.273 1.00 89.62 94 ARG A C 1
ATOM 754 O O . ARG A 1 94 ? -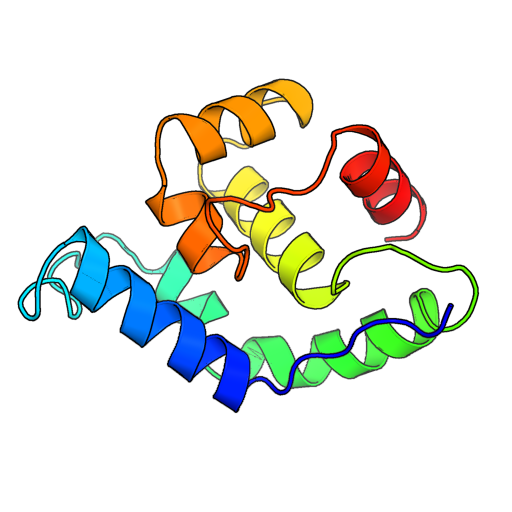6.074 -3.436 12.781 1.00 89.62 94 ARG A O 1
ATOM 761 N N . THR A 1 95 ? -5.048 -2.340 11.095 1.00 88.00 95 THR A N 1
ATOM 762 C CA . THR A 1 95 ? -6.214 -1.960 10.305 1.00 88.00 95 THR A CA 1
ATOM 763 C C . THR A 1 95 ? -6.089 -2.590 8.905 1.00 88.00 95 THR A C 1
ATOM 765 O O . THR A 1 95 ? -5.642 -1.936 7.956 1.00 88.00 95 THR A O 1
ATOM 768 N N . PRO A 1 96 ? -6.496 -3.871 8.746 1.00 85.56 96 PRO A N 1
ATOM 769 C CA . PRO A 1 96 ? -6.264 -4.674 7.539 1.00 85.56 96 PRO A CA 1
ATOM 770 C C . PRO A 1 96 ? -6.816 -4.075 6.241 1.00 85.56 96 PRO A C 1
ATOM 772 O O . PRO A 1 96 ? -6.319 -4.3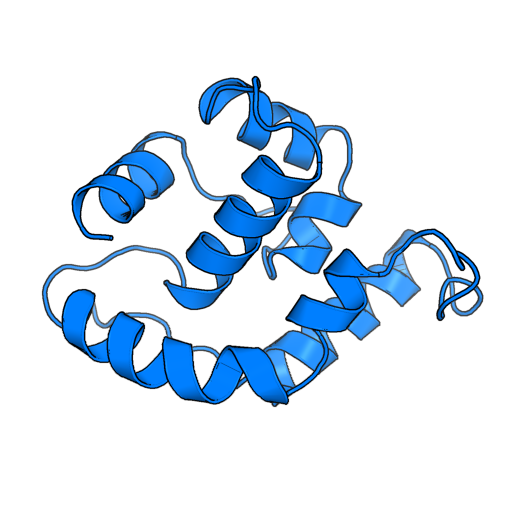86 5.160 1.00 85.56 96 PRO A O 1
ATOM 775 N N . ILE A 1 97 ? -7.818 -3.193 6.322 1.00 85.75 97 ILE A N 1
ATOM 776 C CA . ILE A 1 97 ? -8.397 -2.536 5.144 1.00 85.75 97 ILE A CA 1
ATOM 777 C C . ILE A 1 97 ? -7.353 -1.745 4.349 1.00 85.75 97 ILE A C 1
ATOM 779 O O . ILE A 1 97 ? -7.398 -1.746 3.122 1.00 85.75 97 ILE A O 1
ATOM 783 N N . TYR A 1 98 ? -6.371 -1.129 5.015 1.00 87.56 98 TYR A N 1
ATOM 784 C CA . TYR A 1 98 ? -5.318 -0.381 4.330 1.00 87.56 98 TYR A CA 1
ATOM 785 C C . TYR A 1 98 ? -4.392 -1.303 3.537 1.00 87.56 98 TYR A C 1
ATOM 787 O O . TYR A 1 98 ? -3.998 -0.961 2.422 1.00 87.56 98 TYR A O 1
ATOM 795 N N . ALA A 1 99 ? -4.093 -2.492 4.065 1.00 89.81 99 ALA A N 1
ATOM 796 C CA . ALA A 1 99 ? -3.331 -3.509 3.349 1.00 89.81 99 ALA A CA 1
ATOM 797 C C . ALA A 1 99 ? -4.099 -4.027 2.126 1.00 89.81 99 ALA A C 1
ATOM 799 O O . ALA A 1 99 ? -3.548 -4.065 1.025 1.00 89.81 99 ALA A O 1
ATOM 800 N N . ILE A 1 100 ? -5.388 -4.335 2.307 1.00 87.81 100 ILE A N 1
ATOM 801 C CA . ILE A 1 100 ? -6.265 -4.824 1.238 1.00 87.81 100 ILE A CA 1
ATOM 802 C C . ILE A 1 100 ? -6.345 -3.798 0.108 1.00 87.81 100 ILE A C 1
ATOM 804 O O . ILE A 1 100 ? -6.084 -4.139 -1.040 1.00 87.81 100 ILE A O 1
ATOM 808 N N . LEU A 1 101 ? -6.628 -2.533 0.425 1.00 84.62 101 LEU A N 1
ATOM 809 C CA . LEU A 1 101 ? -6.730 -1.465 -0.574 1.00 84.62 101 LEU A CA 1
ATOM 810 C C . LEU A 1 101 ? -5.390 -1.132 -1.234 1.00 84.62 101 LEU A C 1
ATOM 812 O O . LEU A 1 101 ? -5.364 -0.741 -2.397 1.00 84.62 101 LEU A O 1
ATOM 816 N N . SER A 1 102 ? -4.277 -1.336 -0.533 1.00 86.88 102 SER A N 1
ATOM 817 C CA . SER A 1 102 ? -2.942 -1.234 -1.128 1.00 86.88 102 SER A CA 1
ATOM 818 C C . SER A 1 102 ? -2.627 -2.385 -2.095 1.00 86.88 102 SER A C 1
ATOM 820 O O . SER A 1 102 ? -1.664 -2.291 -2.849 1.00 86.88 102 SER A O 1
ATOM 822 N N . GLY A 1 103 ? -3.410 -3.470 -2.094 1.00 87.00 103 GLY A N 1
ATOM 823 C CA . GLY A 1 103 ? -3.148 -4.670 -2.896 1.00 87.00 103 GLY A CA 1
ATOM 824 C C . GLY A 1 103 ? -2.159 -5.642 -2.247 1.00 87.00 103 GLY A C 1
ATOM 825 O O . GLY A 1 103 ? -1.551 -6.452 -2.943 1.00 87.00 103 GLY A O 1
ATOM 826 N N . PHE A 1 104 ? -1.960 -5.559 -0.928 1.00 89.19 104 PHE A N 1
ATOM 827 C CA . PHE A 1 104 ? -1.072 -6.463 -0.200 1.00 89.19 104 PHE A CA 1
ATOM 828 C C . PHE A 1 104 ? -1.845 -7.606 0.464 1.00 89.19 104 PHE A C 1
ATOM 830 O O . PHE A 1 104 ? -2.831 -7.347 1.160 1.00 89.19 104 PHE A O 1
ATOM 837 N N . PRO A 1 105 ? -1.370 -8.859 0.337 1.00 86.69 105 PRO A N 1
ATOM 838 C CA . PRO A 1 105 ? -1.836 -9.956 1.178 1.00 86.69 105 PRO A CA 1
ATOM 839 C C . PRO A 1 105 ? -1.581 -9.650 2.660 1.00 86.69 105 PRO A C 1
ATOM 841 O O . PRO A 1 105 ? -0.540 -9.089 3.016 1.00 86.69 105 PRO A O 1
ATOM 844 N N . LEU A 1 106 ? -2.523 -10.024 3.531 1.00 84.62 106 LEU A N 1
ATOM 845 C CA . LEU A 1 106 ? -2.468 -9.713 4.970 1.00 84.62 106 LEU A CA 1
ATOM 846 C C . LEU A 1 106 ? -1.298 -10.397 5.690 1.00 84.62 106 LEU A C 1
ATOM 848 O O . LEU A 1 106 ? -0.759 -9.874 6.664 1.00 84.62 106 LEU A O 1
ATOM 852 N N . ASP A 1 107 ? -0.888 -11.551 5.185 1.00 85.56 107 ASP A N 1
ATOM 853 C CA . ASP A 1 107 ? 0.253 -12.347 5.624 1.00 85.56 107 ASP A CA 1
ATOM 854 C C . ASP A 1 107 ? 1.588 -11.872 5.022 1.00 85.56 107 ASP A C 1
ATOM 856 O O . ASP A 1 107 ? 2.655 -12.276 5.488 1.00 85.56 107 ASP A O 1
ATOM 860 N N . TYR A 1 108 ? 1.555 -10.986 4.019 1.00 86.44 108 TYR A N 1
ATOM 861 C CA . TYR A 1 108 ? 2.735 -10.617 3.237 1.00 86.44 108 TYR A CA 1
ATOM 862 C C . TYR A 1 108 ? 2.899 -9.110 2.998 1.00 86.44 108 TYR A C 1
ATOM 864 O O . TYR A 1 108 ? 3.182 -8.638 1.888 1.00 86.44 108 TYR A O 1
ATOM 872 N N . LEU A 1 109 ? 2.822 -8.337 4.079 1.00 89.62 109 LEU A N 1
ATOM 873 C CA . LEU A 1 109 ? 3.059 -6.895 4.034 1.00 89.62 109 LEU A CA 1
ATOM 874 C C . LEU A 1 109 ? 4.510 -6.542 3.644 1.00 89.62 109 LEU A C 1
ATOM 876 O O . LEU A 1 109 ? 5.451 -7.280 3.957 1.00 89.62 109 LEU A O 1
ATOM 880 N N . PRO A 1 110 ? 4.724 -5.412 2.950 1.00 88.62 110 PRO A N 1
ATOM 881 C CA . PRO A 1 110 ? 6.058 -4.870 2.700 1.00 88.62 110 PRO A CA 1
ATOM 882 C C . PRO A 1 110 ? 6.779 -4.477 3.999 1.00 88.62 110 PRO A C 1
ATOM 884 O O . PRO A 1 110 ? 6.175 -4.018 4.969 1.00 88.62 110 PRO A O 1
ATOM 887 N N . GLY A 1 111 ? 8.105 -4.610 3.993 1.00 88.12 111 GLY A N 1
ATOM 888 C CA . GLY A 1 111 ? 8.954 -4.104 5.068 1.00 88.12 111 GLY A CA 1
ATOM 889 C C . GLY A 1 111 ? 9.253 -2.609 4.926 1.00 88.12 111 GLY A C 1
ATOM 890 O O . GLY A 1 111 ? 9.144 -2.031 3.844 1.00 88.12 111 GLY A O 1
ATOM 891 N N . VAL A 1 112 ? 9.732 -2.000 6.012 1.00 89.25 112 VAL A N 1
ATOM 892 C CA . VAL A 1 112 ? 10.135 -0.581 6.066 1.00 89.25 112 VAL A CA 1
ATOM 893 C C . VAL A 1 112 ? 11.167 -0.251 4.977 1.00 89.25 112 VAL A C 1
ATOM 895 O O . VAL A 1 112 ? 11.013 0.714 4.232 1.00 89.25 112 VAL A O 1
ATOM 898 N N . GLY A 1 113 ? 12.185 -1.104 4.814 1.00 85.94 113 GLY A N 1
ATOM 899 C CA . GLY A 1 113 ? 13.220 -0.932 3.790 1.00 85.94 113 GLY A CA 1
ATOM 900 C C . GLY A 1 113 ? 12.696 -1.013 2.352 1.00 85.94 113 GLY A C 1
ATOM 901 O O . GLY A 1 113 ? 13.256 -0.374 1.465 1.00 85.94 113 GLY A O 1
ATOM 902 N N . THR A 1 114 ? 11.600 -1.741 2.111 1.00 88.12 114 THR A N 1
ATOM 903 C CA . THR A 1 114 ? 10.953 -1.805 0.792 1.00 88.12 114 THR A CA 1
ATOM 904 C C . THR A 1 114 ? 10.308 -0.467 0.441 1.00 88.12 114 THR 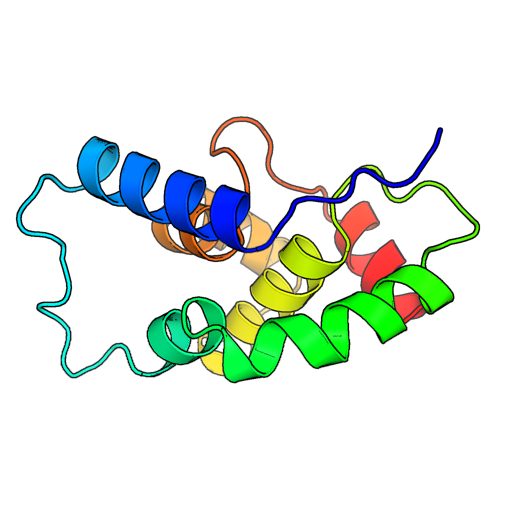A C 1
ATOM 906 O O . THR A 1 114 ? 10.513 0.027 -0.665 1.00 88.12 114 THR A O 1
ATOM 909 N N . PHE A 1 115 ? 9.606 0.154 1.391 1.00 87.75 115 PHE A N 1
ATOM 910 C CA . PHE A 1 115 ? 9.016 1.478 1.195 1.00 87.75 115 PHE A CA 1
ATOM 911 C C . PHE A 1 115 ? 10.064 2.573 1.021 1.00 87.75 115 PHE A C 1
ATOM 913 O O . PHE A 1 115 ? 9.938 3.370 0.100 1.00 87.75 115 PHE A O 1
ATOM 920 N N . TYR A 1 116 ? 11.126 2.591 1.832 1.00 87.31 116 TYR A N 1
ATOM 921 C CA . TYR A 1 116 ? 12.219 3.552 1.629 1.00 87.31 116 TYR A CA 1
ATOM 922 C C . TYR A 1 116 ? 12.967 3.320 0.310 1.00 87.31 116 TYR A C 1
ATOM 924 O O . TYR A 1 116 ? 13.399 4.267 -0.343 1.00 87.31 116 TYR A O 1
ATOM 932 N N . GLY A 1 117 ? 13.128 2.061 -0.106 1.00 85.12 117 GLY A N 1
ATOM 933 C CA . GLY A 1 117 ? 13.706 1.726 -1.407 1.00 85.12 117 GLY A CA 1
ATOM 934 C C . GLY A 1 117 ? 12.852 2.217 -2.577 1.00 85.12 117 GLY A C 1
ATOM 935 O O . GLY A 1 117 ? 13.404 2.647 -3.589 1.00 85.12 117 GLY A O 1
ATOM 936 N N . PHE A 1 118 ? 11.528 2.181 -2.418 1.00 85.62 118 PHE A N 1
ATOM 937 C CA . PHE A 1 118 ? 10.563 2.717 -3.371 1.00 85.62 118 PHE A CA 1
ATOM 938 C C . PHE A 1 118 ? 10.560 4.250 -3.389 1.00 85.62 118 PHE A C 1
ATOM 940 O O . PHE A 1 118 ? 10.781 4.830 -4.447 1.00 85.62 118 PHE A O 1
ATOM 947 N N . SER A 1 119 ? 10.400 4.908 -2.236 1.00 81.69 119 SER A N 1
ATOM 948 C CA . SER A 1 119 ? 10.301 6.373 -2.152 1.00 81.69 119 SER A CA 1
ATOM 949 C C . SER A 1 119 ? 11.567 7.095 -2.608 1.00 81.69 119 SER A C 1
ATOM 951 O O . SER A 1 119 ? 11.485 8.197 -3.125 1.00 81.69 119 SER A O 1
ATOM 953 N N . ARG A 1 120 ? 12.744 6.470 -2.481 1.00 83.56 120 ARG A N 1
ATOM 954 C CA . ARG A 1 120 ? 14.007 7.007 -3.020 1.00 83.56 120 ARG A CA 1
ATOM 955 C C . ARG A 1 120 ? 14.091 7.026 -4.550 1.00 83.56 120 ARG A C 1
ATOM 957 O O . ARG A 1 120 ? 15.022 7.626 -5.081 1.00 83.56 120 ARG A O 1
ATOM 964 N N . ARG A 1 121 ? 13.232 6.273 -5.236 1.00 78.38 121 ARG A N 1
ATOM 965 C CA . ARG A 1 121 ? 13.233 6.095 -6.699 1.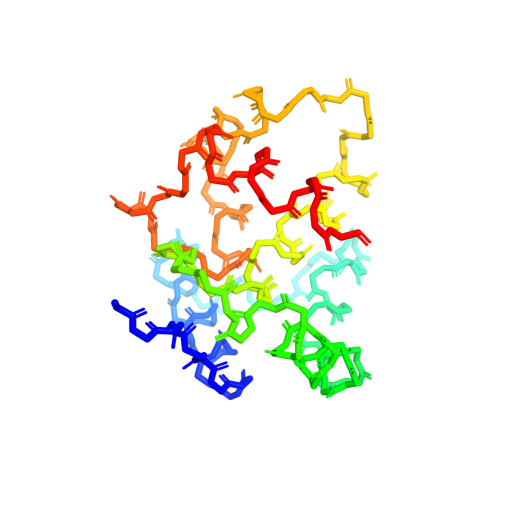00 78.38 121 ARG A CA 1
ATOM 966 C C . ARG A 1 121 ? 12.013 6.733 -7.372 1.00 78.38 121 ARG A C 1
ATOM 968 O O . ARG A 1 121 ? 11.963 6.738 -8.600 1.00 78.38 121 ARG A O 1
ATOM 975 N N . LEU A 1 122 ? 11.045 7.175 -6.569 1.00 75.62 122 LEU A N 1
ATOM 976 C CA . LEU A 1 122 ? 9.868 7.934 -6.977 1.00 75.62 122 LEU A CA 1
ATOM 977 C C . LEU A 1 122 ? 10.242 9.414 -7.102 1.00 75.62 122 LEU A C 1
ATOM 979 O O . LEU A 1 122 ? 9.783 10.035 -8.082 1.00 75.62 122 LEU A O 1
#

Solvent-accessible surface area (backbone atoms only — not comparable to full-atom values): 7306 Å² total; per-residue (Å²): 116,77,62,55,80,75,58,69,70,57,46,51,50,50,34,54,52,51,46,34,72,77,63,34,83,76,62,75,74,76,56,91,84,47,68,62,65,49,52,75,67,38,72,82,56,53,66,67,49,45,59,53,47,49,64,66,44,67,71,65,68,48,100,53,38,64,60,34,53,49,45,36,52,51,49,40,54,73,77,41,67,88,60,50,69,65,55,48,53,52,45,29,70,75,42,55,66,54,28,36,75,16,64,34,55,91,93,58,65,80,53,64,68,55,53,54,60,47,63,76,70,109

Organism: NCBI:txid159743

Foldseek 3Di:
DFEDADDLVRLLVQLQVVCCVPPNPVPPDPPPVPPLLVVLNDPVPQPVVLVVQCVLPRPDDLVHHLQLLVSLVSVCCVPPVPDDLVVSQVVCLVPVNSCSSSSHDNVGDDDSVSSVVSVVSD

Sequence (122 aa):
MKPIFIPHSDYQAFVLLHLRSSYGSGVVLISKDWPLGRQTLDDRSFNGHDFALRRLFSSGAIPRDPASLFCSYLLLLLTNPHMGITEWINEMKRTPIYAILSGFPLDYLPGVGTFYGFSRRL

pLDDT: mean 76.03, std 14.35, range [42.84, 94.38]

Mean predicted aligned error: 7.84 Å

Radius of gyration: 13.97 Å; Cα contacts (8 Å, |Δi|>4): 109; chains: 1; bounding box: 39×26×30 Å